Protein AF-A0A3M7Q6B8-F1 (afdb_monomer)

Structure (mmCIF, N/CA/C/O backbone):
data_AF-A0A3M7Q6B8-F1
#
_entry.id   AF-A0A3M7Q6B8-F1
#
loop_
_atom_site.group_PDB
_atom_site.id
_atom_site.type_symbol
_atom_site.label_atom_id
_atom_site.label_alt_id
_atom_site.label_comp_id
_atom_site.label_asym_id
_atom_site.label_entity_id
_atom_site.label_seq_id
_atom_site.pdbx_PDB_ins_code
_atom_site.Cartn_x
_atom_site.Cartn_y
_atom_site.Cartn_z
_atom_site.occupancy
_atom_site.B_iso_or_equiv
_atom_site.auth_seq_id
_atom_site.auth_comp_id
_atom_site.auth_asym_id
_atom_site.auth_atom_id
_atom_site.pdbx_PDB_model_num
ATOM 1 N N . MET A 1 1 ? -5.235 20.507 -3.295 1.00 41.22 1 MET A N 1
ATOM 2 C CA . MET A 1 1 ? -5.309 19.091 -2.873 1.00 41.22 1 MET A CA 1
ATOM 3 C C . MET A 1 1 ? -5.993 18.322 -3.988 1.00 41.22 1 MET A C 1
ATOM 5 O O . MET A 1 1 ? -7.194 18.457 -4.143 1.00 41.22 1 MET A O 1
ATOM 9 N N . ASN A 1 2 ? -5.209 17.663 -4.841 1.00 41.25 2 ASN A N 1
ATOM 10 C CA . ASN A 1 2 ? -5.685 16.781 -5.911 1.00 41.25 2 ASN A CA 1
ATOM 11 C C . ASN A 1 2 ? -4.460 16.059 -6.495 1.00 41.25 2 ASN A C 1
ATOM 13 O O . ASN A 1 2 ? -3.690 16.716 -7.194 1.00 41.25 2 ASN A O 1
ATOM 17 N N . PRO A 1 3 ? -4.226 14.764 -6.237 1.00 37.91 3 PRO A N 1
ATOM 18 C CA . PRO A 1 3 ? -3.242 14.016 -6.998 1.00 37.91 3 PRO A CA 1
ATOM 19 C C . PRO A 1 3 ? -3.972 13.128 -8.009 1.00 37.91 3 PRO A C 1
ATOM 21 O O . PRO A 1 3 ? -4.154 11.931 -7.816 1.00 37.91 3 PRO A O 1
ATOM 24 N N . LEU A 1 4 ? -4.390 13.748 -9.114 1.00 35.53 4 LEU A N 1
ATOM 25 C CA . LEU A 1 4 ? -4.540 13.057 -10.391 1.00 35.53 4 LEU A CA 1
ATOM 26 C C . LEU A 1 4 ? -3.128 12.777 -10.913 1.00 35.53 4 LEU A C 1
ATOM 28 O O . LEU A 1 4 ? -2.572 13.581 -11.651 1.00 35.53 4 LEU A O 1
ATOM 32 N N . VAL A 1 5 ? -2.527 11.666 -10.498 1.00 40.44 5 VAL A N 1
ATOM 33 C CA . VAL A 1 5 ? -1.315 11.141 -11.141 1.00 40.44 5 VAL A CA 1
ATOM 34 C C . VAL A 1 5 ? -1.492 9.635 -11.321 1.00 40.44 5 VAL A C 1
ATOM 36 O O . VAL A 1 5 ? -0.845 8.813 -10.687 1.00 40.44 5 VAL A O 1
ATOM 39 N N . ILE A 1 6 ? -2.436 9.271 -12.189 1.00 41.12 6 ILE A N 1
ATOM 40 C CA . ILE A 1 6 ? -2.3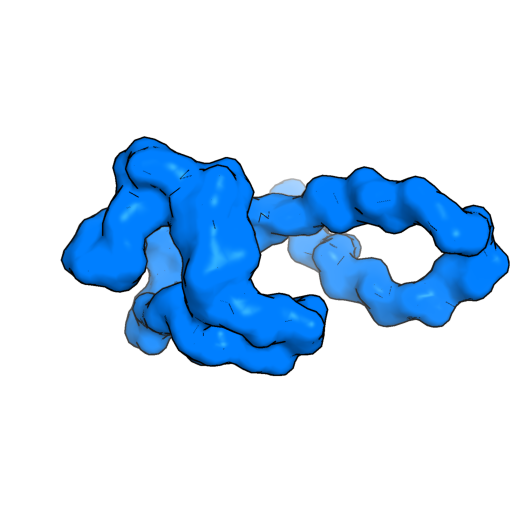91 8.004 -12.920 1.00 41.12 6 ILE A CA 1
ATOM 41 C C . ILE A 1 6 ? -1.626 8.341 -14.202 1.00 41.12 6 ILE A C 1
ATOM 43 O O . ILE A 1 6 ? -2.195 8.893 -15.142 1.00 41.12 6 ILE A O 1
ATOM 47 N N . VAL A 1 7 ? -0.310 8.111 -14.210 1.00 42.72 7 VAL A N 1
ATOM 48 C CA . VAL A 1 7 ? 0.505 8.250 -15.425 1.00 42.72 7 VAL A CA 1
ATOM 49 C C . VAL A 1 7 ? 0.197 7.057 -16.319 1.00 42.72 7 VAL A C 1
ATOM 51 O O . VAL A 1 7 ? 0.764 5.976 -16.180 1.00 42.72 7 VAL A O 1
ATOM 54 N N . LEU A 1 8 ? -0.735 7.266 -17.245 1.00 41.22 8 LEU A N 1
ATOM 55 C CA . LEU A 1 8 ? -0.877 6.439 -18.431 1.00 41.22 8 LEU A CA 1
ATOM 56 C C . LEU A 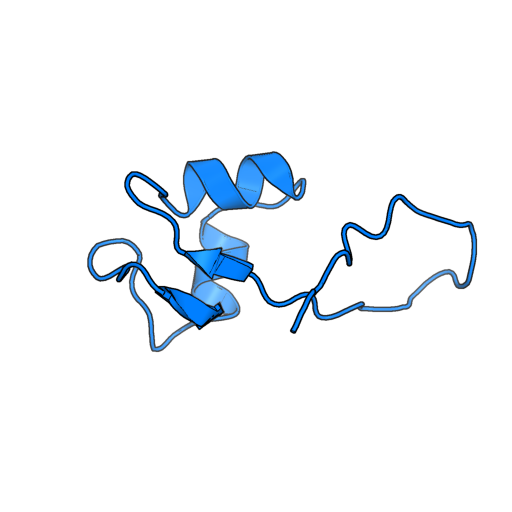1 8 ? 0.300 6.760 -19.365 1.00 41.22 8 LEU A C 1
ATOM 58 O O . LEU A 1 8 ? 0.263 7.726 -20.117 1.00 41.22 8 LEU A O 1
ATOM 62 N N . LEU A 1 9 ? 1.368 5.975 -19.217 1.00 41.06 9 LEU A N 1
ATOM 63 C CA . LEU A 1 9 ? 2.439 5.687 -20.176 1.00 41.06 9 LEU A CA 1
ATOM 64 C C . LEU A 1 9 ? 2.534 6.629 -21.404 1.00 41.06 9 LEU A C 1
ATOM 66 O O . LEU A 1 9 ? 2.048 6.311 -22.487 1.00 41.06 9 LEU A O 1
ATOM 70 N N . THR A 1 10 ? 3.240 7.755 -21.273 1.00 39.81 10 THR A N 1
ATOM 71 C CA . THR A 1 10 ? 3.850 8.442 -22.426 1.00 39.81 10 THR A CA 1
ATOM 72 C C . T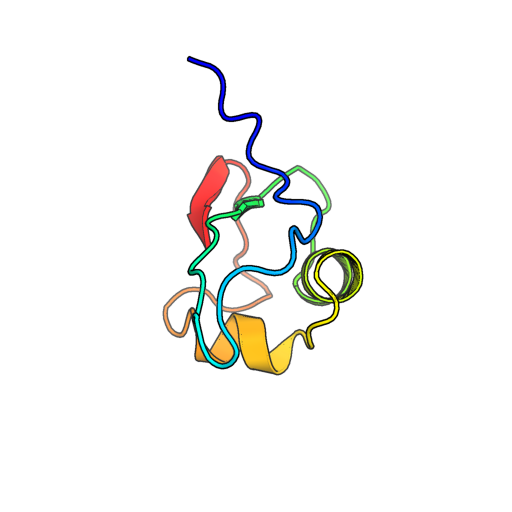HR A 1 10 ? 5.308 8.019 -22.543 1.00 39.81 10 THR A C 1
ATOM 74 O O . THR A 1 10 ? 6.015 7.926 -21.545 1.00 39.81 10 THR A O 1
ATOM 77 N N . VAL A 1 11 ? 5.735 7.756 -23.772 1.00 46.03 11 VAL A N 1
ATOM 78 C CA . VAL A 1 11 ? 6.956 7.068 -24.224 1.00 46.03 11 VAL A CA 1
ATOM 79 C C . VAL A 1 11 ? 8.275 7.812 -23.898 1.00 46.03 11 VAL A C 1
ATOM 81 O O . VAL A 1 11 ? 9.104 8.035 -24.777 1.00 46.03 11 VAL A O 1
ATOM 84 N N . VAL A 1 12 ? 8.499 8.227 -22.646 1.00 53.44 12 VAL A N 1
ATOM 85 C CA . VAL A 1 12 ? 9.688 8.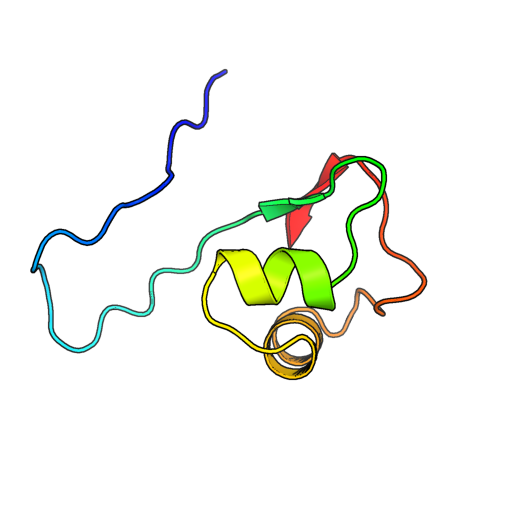987 -22.216 1.00 53.44 12 VAL A CA 1
ATOM 86 C C . VAL A 1 12 ? 10.588 8.126 -21.323 1.00 53.44 12 VAL A C 1
ATOM 88 O O . VAL A 1 12 ? 10.490 8.122 -20.098 1.00 53.44 12 VAL A O 1
ATOM 91 N N . GLY A 1 13 ? 11.530 7.431 -21.956 1.00 47.94 13 GLY A N 1
ATOM 92 C CA . GLY A 1 13 ? 12.747 6.943 -21.306 1.00 47.94 13 GLY A CA 1
ATOM 93 C C . GLY A 1 13 ? 12.729 5.467 -20.921 1.00 47.94 13 GLY A C 1
ATOM 94 O O . GLY A 1 13 ? 11.978 5.006 -20.071 1.00 47.94 13 GLY A O 1
ATOM 95 N N . LEU A 1 14 ? 13.638 4.732 -21.545 1.00 57.06 14 LEU A N 1
ATOM 96 C CA . LEU A 1 14 ? 13.746 3.275 -21.525 1.00 57.06 14 LEU A CA 1
ATOM 97 C C . LEU A 1 14 ? 14.113 2.645 -20.162 1.00 57.06 14 LEU A C 1
ATOM 99 O O . LEU A 1 14 ? 14.204 1.427 -20.099 1.00 57.06 14 LEU A O 1
ATOM 103 N N . ILE A 1 15 ? 14.307 3.419 -19.083 1.00 50.53 15 ILE A N 1
ATOM 104 C CA . ILE A 1 15 ? 14.676 2.908 -17.741 1.00 50.53 15 ILE A CA 1
ATOM 105 C C . ILE A 1 15 ? 14.192 3.788 -16.569 1.00 50.53 15 ILE A C 1
ATOM 107 O O . ILE A 1 15 ? 14.757 3.747 -15.477 1.00 50.53 15 ILE A O 1
ATOM 111 N N . ASN A 1 16 ? 13.163 4.615 -16.750 1.00 49.50 16 ASN A N 1
ATOM 112 C CA . ASN A 1 16 ? 12.701 5.478 -15.663 1.00 49.50 16 ASN A CA 1
ATOM 113 C C . ASN A 1 16 ? 11.894 4.671 -14.633 1.00 49.50 16 ASN A C 1
ATOM 115 O O . ASN A 1 16 ? 10.696 4.460 -14.807 1.00 49.50 16 ASN A O 1
ATOM 119 N N . ALA A 1 17 ? 12.542 4.242 -13.547 1.00 54.25 17 ALA A N 1
ATOM 120 C CA . ALA A 1 17 ? 11.870 3.719 -12.360 1.00 54.25 17 ALA A CA 1
ATOM 121 C C . ALA A 1 17 ? 11.048 4.847 -11.713 1.00 54.25 17 ALA A C 1
ATOM 123 O O . ALA A 1 17 ? 11.539 5.612 -10.886 1.00 54.25 17 ALA A O 1
ATOM 124 N N . GLN A 1 18 ? 9.806 5.013 -12.161 1.00 63.41 18 GLN A N 1
ATOM 125 C CA . GLN A 1 18 ? 8.879 5.983 -11.591 1.00 63.41 18 GLN A CA 1
ATOM 126 C C . GLN A 1 18 ? 8.306 5.405 -10.293 1.00 63.41 18 GLN A C 1
ATOM 128 O O . GLN A 1 18 ? 7.456 4.515 -10.324 1.00 63.41 18 GLN A O 1
ATOM 133 N N . CYS A 1 19 ? 8.770 5.902 -9.144 1.00 66.81 19 CYS A N 1
ATOM 134 C CA . CYS A 1 19 ? 8.144 5.603 -7.858 1.00 66.81 19 CYS A CA 1
ATOM 135 C C . CYS A 1 19 ? 6.792 6.316 -7.782 1.00 66.81 19 CYS A C 1
ATOM 137 O O . CYS A 1 19 ? 6.727 7.544 -7.729 1.00 66.81 19 CYS A O 1
ATOM 139 N N . THR A 1 20 ? 5.718 5.532 -7.784 1.00 77.19 20 THR A N 1
ATOM 140 C CA . THR A 1 20 ? 4.351 6.025 -7.608 1.00 77.19 20 THR A CA 1
ATOM 141 C C . THR A 1 20 ? 3.879 5.641 -6.221 1.00 77.19 20 THR A C 1
ATOM 143 O O . THR A 1 20 ? 3.953 4.472 -5.860 1.00 77.19 20 THR A O 1
ATOM 146 N N . TYR A 1 21 ? 3.377 6.619 -5.474 1.00 86.06 21 TYR A N 1
ATOM 147 C CA . TYR A 1 21 ? 2.772 6.369 -4.175 1.00 86.06 21 TYR A CA 1
ATOM 148 C C . TYR A 1 21 ? 1.291 6.039 -4.320 1.00 86.06 21 TYR A C 1
ATOM 150 O O . TYR A 1 21 ? 0.570 6.694 -5.079 1.00 86.06 21 TYR A O 1
ATOM 158 N N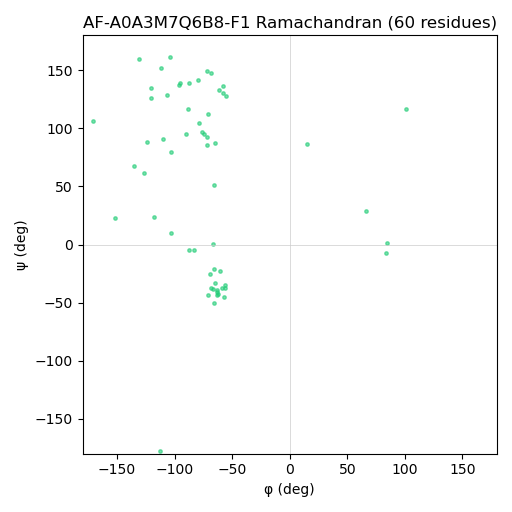 . TYR A 1 22 ? 0.829 5.059 -3.555 1.00 90.69 22 TYR A N 1
ATOM 159 C CA . TYR A 1 22 ? -0.571 4.673 -3.489 1.00 90.69 22 TYR A CA 1
ATOM 160 C C . TYR A 1 22 ? -1.110 4.814 -2.069 1.00 90.69 22 TYR A C 1
ATOM 162 O O . TYR A 1 22 ? -0.574 4.239 -1.125 1.00 90.69 22 TYR A O 1
ATOM 170 N N . THR A 1 23 ? -2.208 5.554 -1.913 1.00 94.69 23 THR A N 1
ATOM 171 C CA . THR A 1 23 ? -2.925 5.653 -0.639 1.00 94.69 23 THR A CA 1
ATOM 172 C C . THR A 1 23 ? -3.967 4.549 -0.536 1.00 94.69 23 THR A C 1
ATOM 174 O O . THR A 1 23 ? -4.936 4.532 -1.297 1.00 94.69 23 THR A O 1
ATOM 177 N N . ILE A 1 24 ? -3.793 3.672 0.447 1.00 94.62 24 ILE A N 1
ATOM 178 C CA . ILE A 1 24 ? -4.659 2.521 0.707 1.00 94.62 24 ILE A CA 1
ATOM 179 C C . ILE A 1 24 ? -6.107 2.971 0.937 1.00 94.62 24 ILE A C 1
ATOM 181 O O . ILE A 1 24 ? -6.382 3.853 1.756 1.00 94.62 24 ILE A O 1
ATOM 185 N N . GLN A 1 25 ? -7.032 2.330 0.229 1.00 95.81 25 GLN A N 1
ATOM 186 C CA . GLN A 1 25 ? -8.474 2.536 0.313 1.00 95.81 25 GLN A CA 1
ATOM 187 C C . GLN A 1 25 ? -9.156 1.391 1.083 1.00 95.81 25 GLN A C 1
ATOM 189 O O . GLN A 1 25 ? -8.580 0.309 1.241 1.00 95.81 25 GLN A O 1
ATOM 194 N N . PRO A 1 26 ? -10.392 1.591 1.580 1.00 96.12 26 PRO A N 1
ATOM 195 C CA . PRO A 1 26 ? -11.149 0.524 2.228 1.00 96.12 26 PRO A CA 1
ATOM 196 C C . PRO A 1 26 ? -11.302 -0.705 1.322 1.00 96.12 26 PRO A C 1
ATOM 198 O O . PRO A 1 26 ? -11.757 -0.597 0.186 1.00 96.12 26 PRO A O 1
ATOM 201 N N . GLY A 1 27 ? -10.942 -1.879 1.847 1.00 94.38 27 GLY A N 1
ATOM 202 C CA . GLY A 1 27 ? -11.040 -3.155 1.131 1.00 94.38 27 GLY A CA 1
ATOM 203 C C . GLY A 1 27 ? -9.854 -3.487 0.221 1.00 94.38 27 GLY A C 1
ATOM 204 O O . GLY A 1 27 ? -9.869 -4.539 -0.417 1.00 94.38 27 GLY A O 1
ATOM 205 N N . ASP A 1 28 ? -8.825 -2.639 0.164 1.00 96.12 28 ASP A N 1
ATOM 206 C CA . ASP A 1 28 ? -7.621 -2.953 -0.598 1.00 96.12 28 ASP A CA 1
ATOM 207 C C . ASP A 1 28 ? -6.816 -4.107 0.016 1.00 96.12 28 ASP A C 1
ATOM 209 O O . ASP A 1 28 ? -6.708 -4.275 1.232 1.00 96.12 28 ASP A O 1
ATOM 213 N N . THR A 1 29 ? -6.168 -4.859 -0.869 1.00 96.44 29 THR A N 1
ATOM 214 C CA . THR A 1 29 ? -5.128 -5.839 -0.548 1.00 96.44 29 THR A CA 1
ATOM 215 C C . THR A 1 29 ? -3.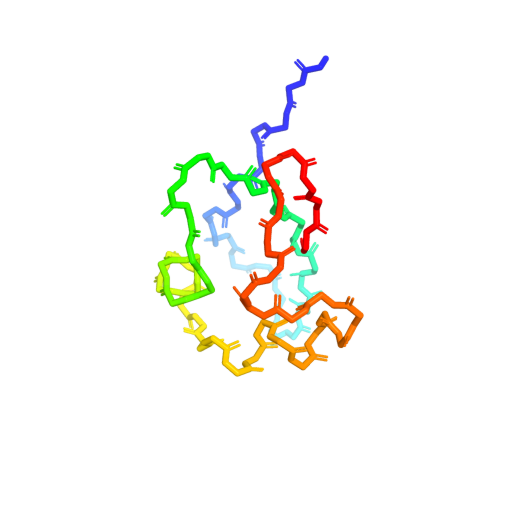930 -5.601 -1.457 1.00 96.44 29 THR A C 1
ATOM 217 O O . THR A 1 29 ? -4.075 -5.031 -2.543 1.00 96.44 29 THR A O 1
ATOM 220 N N . TYR A 1 30 ? -2.745 -6.081 -1.075 1.00 94.31 30 TYR A N 1
ATOM 221 C CA . TYR A 1 30 ? -1.588 -6.035 -1.972 1.00 94.31 30 TYR A CA 1
ATOM 222 C C . TYR A 1 30 ? -1.853 -6.732 -3.304 1.00 94.31 30 TYR A C 1
ATOM 224 O O . TYR A 1 30 ? -1.462 -6.195 -4.332 1.00 94.31 30 TYR A O 1
ATOM 232 N N . ASP A 1 31 ? -2.583 -7.847 -3.335 1.00 96.62 31 ASP A N 1
ATOM 233 C CA . ASP A 1 31 ? -2.950 -8.497 -4.596 1.00 96.62 31 ASP A CA 1
ATOM 234 C C . ASP A 1 31 ? -3.843 -7.630 -5.485 1.00 96.62 31 ASP A C 1
ATOM 236 O O . ASP A 1 31 ? -3.702 -7.651 -6.708 1.00 96.62 31 ASP A O 1
ATOM 240 N N . ALA A 1 32 ? -4.798 -6.901 -4.903 1.00 96.25 32 ALA A N 1
ATOM 241 C CA . ALA A 1 32 ? -5.687 -6.027 -5.662 1.00 96.25 32 ALA A CA 1
ATOM 242 C C . ALA A 1 32 ? -4.938 -4.797 -6.194 1.00 96.25 32 ALA A C 1
ATOM 244 O O . ALA A 1 32 ? -5.087 -4.453 -7.366 1.00 96.25 32 ALA A O 1
ATOM 245 N N . ILE A 1 33 ? -4.097 -4.174 -5.363 1.00 92.50 33 ILE A N 1
ATOM 246 C CA . ILE A 1 33 ? -3.286 -3.014 -5.750 1.00 92.50 33 ILE A CA 1
ATOM 247 C C . ILE A 1 33 ? -2.259 -3.429 -6.807 1.00 92.50 33 ILE A C 1
ATOM 249 O O . ILE A 1 33 ? -2.198 -2.826 -7.874 1.00 92.50 33 ILE A O 1
ATOM 253 N N . ALA A 1 34 ? -1.506 -4.503 -6.570 1.00 89.94 34 ALA A N 1
ATOM 254 C CA . ALA A 1 34 ? -0.487 -4.987 -7.492 1.00 89.94 34 ALA A CA 1
ATOM 255 C C . ALA A 1 34 ? -1.066 -5.281 -8.882 1.00 89.94 34 ALA A C 1
ATOM 257 O O . ALA A 1 34 ? -0.518 -4.822 -9.882 1.00 89.94 34 ALA A O 1
ATOM 258 N N . ARG A 1 35 ? -2.227 -5.950 -8.955 1.00 92.25 35 ARG A N 1
ATOM 259 C CA . ARG A 1 35 ? -2.920 -6.211 -10.228 1.00 92.25 35 ARG A CA 1
ATOM 260 C C . ARG A 1 35 ? -3.279 -4.936 -10.990 1.00 92.25 35 ARG A C 1
ATOM 262 O O . ARG A 1 35 ? -3.162 -4.927 -12.211 1.00 92.25 35 ARG A O 1
ATOM 269 N N . ARG A 1 36 ? -3.676 -3.862 -10.298 1.00 89.44 36 ARG A N 1
ATOM 270 C CA . ARG A 1 36 ? -3.987 -2.565 -10.934 1.00 89.44 36 ARG A CA 1
ATOM 271 C C . ARG A 1 36 ? -2.762 -1.929 -11.589 1.00 89.44 36 ARG A C 1
ATOM 273 O O . ARG A 1 36 ? -2.908 -1.276 -12.615 1.00 89.44 36 ARG A O 1
ATOM 280 N N . TYR A 1 37 ? -1.580 -2.140 -11.015 1.00 85.38 37 TYR A N 1
ATOM 281 C CA . TYR A 1 37 ? -0.321 -1.555 -11.484 1.00 85.38 37 TYR A CA 1
ATOM 282 C C . TYR A 1 37 ? 0.565 -2.538 -12.265 1.00 85.38 37 TYR A C 1
ATOM 284 O O . TYR A 1 37 ? 1.716 -2.225 -12.553 1.00 85.38 37 TYR A O 1
ATOM 292 N N . GLY A 1 38 ? 0.055 -3.725 -12.617 1.00 86.44 38 GLY A N 1
ATOM 293 C CA . GLY A 1 38 ? 0.825 -4.729 -13.359 1.00 86.44 38 GLY A CA 1
ATOM 294 C C . GLY A 1 38 ? 2.011 -5.311 -12.577 1.00 86.44 38 GLY A C 1
ATOM 295 O O . GLY A 1 38 ? 3.006 -5.709 -13.174 1.00 86.44 38 GLY A O 1
ATOM 296 N N . ALA A 1 39 ? 1.915 -5.349 -11.248 1.00 88.00 39 ALA A N 1
ATOM 297 C CA . ALA A 1 39 ? 2.932 -5.862 -10.336 1.00 88.00 39 ALA A CA 1
ATOM 298 C C . ALA A 1 39 ? 2.461 -7.141 -9.617 1.00 88.00 39 ALA A C 1
ATOM 300 O O . ALA A 1 39 ? 1.349 -7.632 -9.824 1.00 88.00 39 ALA A O 1
ATOM 301 N N . THR A 1 40 ? 3.299 -7.669 -8.721 1.00 92.88 40 THR A N 1
ATOM 302 C CA . THR A 1 40 ? 2.936 -8.763 -7.806 1.00 92.88 40 THR A CA 1
ATOM 303 C C . THR A 1 40 ? 2.891 -8.268 -6.363 1.00 92.88 40 THR A C 1
ATOM 305 O O . THR A 1 40 ? 3.618 -7.348 -5.991 1.00 92.88 40 THR A O 1
ATOM 308 N N . ALA A 1 41 ? 2.072 -8.901 -5.518 1.00 92.75 41 ALA A N 1
ATOM 309 C CA . ALA A 1 41 ? 2.009 -8.568 -4.094 1.00 92.75 41 ALA A CA 1
ATOM 310 C C . ALA A 1 41 ? 3.385 -8.675 -3.407 1.00 92.75 41 ALA A C 1
ATOM 312 O O . ALA A 1 41 ? 3.715 -7.858 -2.551 1.00 92.75 41 ALA A O 1
ATOM 313 N N . SER A 1 42 ? 4.219 -9.633 -3.835 1.00 92.56 42 SER A N 1
ATOM 314 C CA . SER A 1 42 ? 5.591 -9.783 -3.338 1.00 92.56 42 SER A CA 1
ATOM 315 C C . SER A 1 42 ? 6.465 -8.567 -3.659 1.00 92.56 42 SER A C 1
ATOM 317 O O . SER A 1 42 ? 7.208 -8.123 -2.790 1.00 92.56 42 SER A O 1
ATOM 319 N N . VAL A 1 43 ? 6.350 -7.986 -4.860 1.00 89.75 43 VAL A N 1
ATOM 320 C CA . VAL A 1 43 ? 7.082 -6.759 -5.224 1.00 89.75 43 VAL A CA 1
ATOM 321 C C . VAL A 1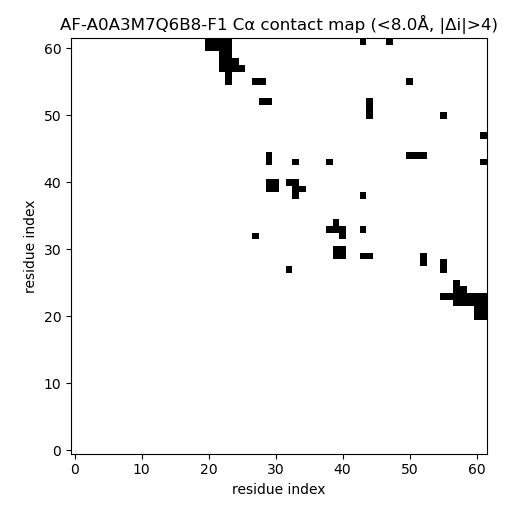 43 ? 6.654 -5.589 -4.339 1.00 89.75 43 VAL A C 1
ATOM 323 O O . VAL A 1 43 ? 7.510 -4.873 -3.826 1.00 89.75 43 VAL A O 1
ATOM 326 N N . LEU A 1 44 ? 5.350 -5.429 -4.090 1.00 89.88 44 LEU A N 1
ATOM 327 C CA . LEU A 1 44 ? 4.842 -4.384 -3.192 1.00 89.88 44 LEU A CA 1
ATOM 328 C C . LEU A 1 44 ? 5.359 -4.569 -1.760 1.00 89.88 44 LEU A C 1
ATOM 330 O O . LEU A 1 44 ? 5.777 -3.598 -1.135 1.00 89.88 44 LEU A O 1
ATOM 334 N N . GLN A 1 45 ? 5.375 -5.806 -1.258 1.00 92.62 45 GLN A N 1
ATOM 335 C CA . GLN A 1 45 ? 5.859 -6.122 0.086 1.00 92.62 45 GLN A CA 1
ATOM 336 C C . GLN A 1 45 ? 7.373 -5.921 0.228 1.00 92.62 45 GLN A C 1
ATOM 338 O O . GLN A 1 45 ? 7.833 -5.437 1.258 1.00 92.62 45 GLN A O 1
ATOM 343 N N . GLN A 1 46 ? 8.151 -6.251 -0.804 1.00 91.06 46 GLN A N 1
ATOM 344 C CA . GLN A 1 46 ? 9.593 -5.987 -0.832 1.00 91.06 46 GLN A CA 1
ATOM 345 C C . GLN A 1 46 ? 9.896 -4.485 -0.871 1.00 91.06 46 GLN A C 1
ATOM 347 O O . GLN A 1 46 ? 10.829 -4.038 -0.209 1.00 91.06 46 GLN A O 1
ATOM 352 N N . ALA A 1 47 ? 9.095 -3.705 -1.603 1.00 87.25 47 ALA A N 1
ATOM 353 C CA . ALA A 1 47 ? 9.204 -2.247 -1.626 1.00 87.25 47 ALA A CA 1
ATOM 354 C C . ALA A 1 47 ? 8.788 -1.600 -0.290 1.00 87.25 47 ALA A C 1
ATOM 356 O O . ALA A 1 47 ? 9.272 -0.523 0.049 1.00 87.25 47 ALA A O 1
ATOM 357 N N . ASN A 1 48 ? 7.932 -2.273 0.487 1.00 90.31 48 ASN A N 1
ATOM 358 C CA . ASN A 1 48 ? 7.344 -1.770 1.727 1.00 90.31 48 ASN A CA 1
ATOM 359 C C . ASN A 1 48 ? 7.566 -2.731 2.917 1.00 90.31 48 ASN A C 1
ATOM 361 O O . ASN A 1 48 ? 6.604 -3.214 3.517 1.00 90.31 48 ASN A O 1
ATOM 365 N N . PRO A 1 49 ? 8.822 -3.013 3.314 1.00 91.81 49 PRO A N 1
ATOM 366 C CA . PRO A 1 49 ? 9.133 -4.070 4.283 1.00 91.81 49 PRO A CA 1
ATOM 367 C C . PRO A 1 49 ? 8.589 -3.807 5.698 1.00 91.81 49 PRO A C 1
ATOM 369 O O . PRO A 1 49 ? 8.419 -4.741 6.478 1.00 91.81 49 PRO A O 1
ATOM 372 N N . SER A 1 50 ? 8.295 -2.551 6.043 1.00 93.81 50 SER A N 1
ATOM 373 C CA . SER A 1 50 ? 7.684 -2.164 7.322 1.00 93.81 50 SER A CA 1
ATOM 374 C C . SER A 1 50 ? 6.158 -2.312 7.347 1.00 93.81 50 SER A C 1
ATOM 376 O O . SER A 1 50 ? 5.538 -2.096 8.391 1.00 93.81 50 SER A O 1
ATOM 378 N N . ILE A 1 51 ? 5.541 -2.668 6.216 1.00 93.06 51 ILE A N 1
ATOM 379 C CA . ILE A 1 51 ? 4.092 -2.709 6.027 1.00 93.06 51 ILE A CA 1
ATOM 380 C C . ILE A 1 51 ? 3.713 -4.121 5.563 1.00 93.06 51 ILE A C 1
ATOM 382 O O . ILE A 1 51 ? 3.671 -4.411 4.370 1.00 93.06 51 ILE A O 1
ATOM 386 N N . PRO A 1 52 ? 3.454 -5.056 6.486 1.00 94.25 52 PRO A N 1
ATOM 387 C CA . PRO A 1 52 ? 3.037 -6.393 6.096 1.00 94.25 52 PRO A CA 1
ATOM 388 C C . PRO A 1 52 ? 1.601 -6.374 5.547 1.00 94.25 52 PRO A C 1
ATOM 390 O O . PRO A 1 52 ? 0.759 -5.580 5.970 1.00 94.25 52 PRO A O 1
ATOM 393 N N . ALA A 1 53 ? 1.303 -7.287 4.619 1.00 90.94 53 ALA A N 1
ATOM 394 C CA . ALA A 1 53 ? 0.039 -7.315 3.875 1.00 90.94 53 ALA A CA 1
ATOM 395 C C . ALA A 1 53 ? -1.221 -7.476 4.753 1.00 90.94 53 ALA A C 1
ATOM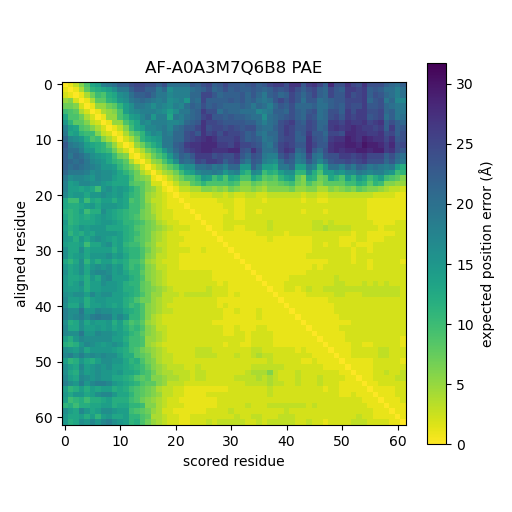 397 O O . ALA A 1 53 ? -2.314 -7.102 4.341 1.00 90.94 53 ALA A O 1
ATOM 398 N N . ASN A 1 54 ? -1.084 -8.021 5.964 1.00 94.19 54 ASN A N 1
ATOM 399 C CA . ASN A 1 54 ? -2.172 -8.167 6.935 1.00 94.19 54 ASN A CA 1
ATOM 400 C C . ASN A 1 54 ? -2.362 -6.939 7.847 1.00 94.19 54 ASN A C 1
ATOM 402 O O . ASN A 1 54 ? -3.292 -6.931 8.649 1.00 94.19 54 ASN A O 1
ATOM 406 N N . LEU A 1 55 ? -1.500 -5.922 7.749 1.00 95.31 55 LEU A N 1
ATOM 407 C CA . LEU A 1 55 ? -1.562 -4.691 8.546 1.00 95.31 55 LEU A CA 1
ATOM 408 C C . LEU A 1 55 ? -1.771 -3.439 7.683 1.00 95.31 55 LEU A C 1
ATOM 410 O O . LEU A 1 55 ? -1.412 -2.338 8.101 1.00 95.31 55 LEU A O 1
ATOM 414 N N . LEU A 1 56 ? -2.345 -3.586 6.486 1.00 93.19 56 LEU A N 1
ATOM 415 C CA . LEU A 1 56 ? -2.711 -2.443 5.651 1.00 93.19 56 LEU A CA 1
ATOM 416 C C . LEU A 1 56 ? -3.743 -1.568 6.365 1.00 93.19 56 LEU A C 1
ATOM 418 O O . LEU A 1 56 ? -4.737 -2.064 6.898 1.00 93.19 56 LEU A O 1
ATOM 422 N N . LYS A 1 57 ? -3.509 -0.253 6.361 1.00 96.06 57 LYS A N 1
ATOM 423 C CA . LYS A 1 57 ? -4.399 0.736 6.978 1.00 96.06 57 LYS A CA 1
ATOM 424 C C . LYS A 1 57 ? -4.892 1.720 5.933 1.00 96.06 57 LYS A C 1
ATOM 426 O O . LYS A 1 57 ? -4.108 2.241 5.150 1.00 96.06 57 LYS A O 1
ATOM 431 N N . VAL A 1 58 ? -6.186 2.014 5.952 1.00 94.56 58 VAL A N 1
ATOM 432 C CA . VAL A 1 58 ? -6.778 3.036 5.081 1.00 94.56 58 VAL A CA 1
ATOM 433 C C . VAL A 1 58 ? -6.107 4.389 5.326 1.00 94.56 58 VAL A C 1
ATOM 435 O O . VAL A 1 58 ? -5.864 4.767 6.471 1.00 94.56 58 VAL A O 1
ATOM 438 N N . GLY A 1 59 ? -5.797 5.109 4.248 1.00 92.38 59 GLY A N 1
ATOM 439 C CA . GLY A 1 59 ? -5.103 6.398 4.294 1.00 92.38 59 GLY A CA 1
ATOM 440 C C . GLY A 1 59 ? -3.577 6.301 4.390 1.00 92.38 59 GLY A C 1
ATOM 441 O O . GLY A 1 59 ? -2.899 7.318 4.269 1.00 92.38 59 GLY A O 1
ATOM 442 N N . GLN A 1 60 ? -3.016 5.104 4.576 1.00 92.88 60 GLN A N 1
ATOM 443 C CA . GLN A 1 60 ? -1.571 4.891 4.585 1.00 92.88 60 GLN A CA 1
ATOM 444 C C . GLN A 1 60 ? -1.022 4.834 3.154 1.00 92.88 60 GLN A C 1
ATOM 446 O O . GLN A 1 60 ? -1.663 4.278 2.263 1.00 92.88 60 GLN A O 1
ATOM 451 N N . SER A 1 61 ? 0.166 5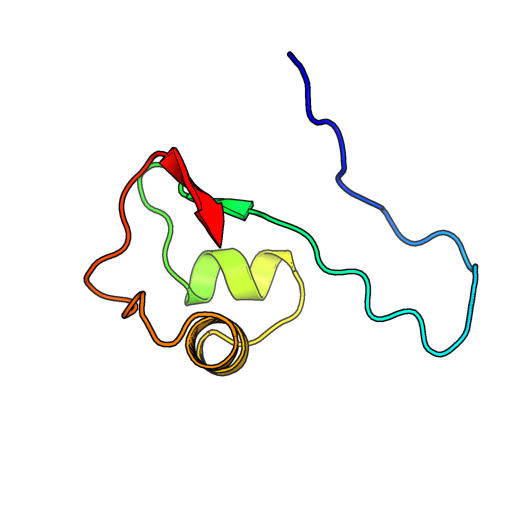.407 2.942 1.00 91.38 61 SER A N 1
ATOM 452 C CA . SER A 1 61 ? 0.841 5.410 1.642 1.00 91.38 61 SER A CA 1
ATOM 453 C C . SER A 1 61 ? 1.847 4.268 1.527 1.00 91.38 61 SER A C 1
ATOM 455 O O . SER A 1 61 ? 2.583 4.012 2.483 1.00 91.38 61 SER A O 1
ATOM 457 N N . ILE A 1 62 ? 1.884 3.637 0.354 1.00 86.94 62 ILE A N 1
ATOM 458 C CA . ILE A 1 62 ? 2.868 2.626 -0.075 1.00 86.94 62 ILE A CA 1
ATOM 459 C C . ILE A 1 62 ? 3.452 2.957 -1.443 1.00 86.94 62 ILE A C 1
ATOM 461 O O . ILE A 1 62 ? 2.896 3.883 -2.080 1.00 86.94 62 ILE A O 1
#

pLDDT: mean 78.13, std 21.51, range [35.53, 96.62]

Nearest PDB structures (foldseek):
  5k2l-assembly1_A  TM=9.788E-01  e=4.860E-04  Volvox carteri f. nagariensis
  5bum-assembly1_B  TM=9.163E-01  e=1.306E-03  Equisetum arvense
  5yz6-assembly1_A  TM=8.576E-01  e=6.447E-04  Volvox carteri f. nagariensis
  4pxv-assembly2_B  TM=8.896E-01  e=1.733E-03  Pteris ryukyuensis
  5jce-assembly1_A  TM=8.691E-01  e=1.343E-02  Oryza sativa Japonica Group

Radius of gyration: 12.6 Å; Cα contacts (8 Å, |Δi|>4): 43; chains: 1; bounding box: 26×29×33 Å

Foldseek 3Di:
DDPPPPPPDDPPDDDDPDDDKDFDAPPDFLCNVQVVVVHHSVVVCVVPVVADRVRDDGRDID

Organism: Brachionus plicatilis (NCBI:txid10195)

Secondary structure (DSSP, 8-state):
-------------TT-------B--TT--HHHHHHHTT--HHHHHHH-TTS-GGG--TT-B-

Solvent-accessible surface area (backbone atoms only — not comparable to full-atom values): 4259 Å² total; per-residue (Å²): 144,79,87,88,73,81,82,78,83,70,98,74,65,100,78,70,84,76,88,72,79,46,67,38,51,89,90,67,41,48,61,59,53,18,57,75,71,77,51,46,38,66,58,56,38,67,76,32,75,92,52,53,78,90,67,75,49,69,74,43,74,83

InterPro domains:
  IPR018392 LysM domain [PF01476] (22-62)
  IPR018392 LysM domain [PS51782] (20-62)
  IPR018392 LysM domain [SM00257] (21-62)
  IPR018392 LysM domain [cd00118] (20-62)
  IPR036779 LysM domain superfamily [G3DSA:3.10.350.10] (19-62)
  IPR036779 LysM domain superfamily [SSF54106] (20-62)

Sequence (62 aa):
MNPLVIVLLTVVGLINAQCTYYTIQPGDTYDAIARRYGATASVLQQANPSIPANLLKVGQSI

Mean predicted aligned error: 8.8 Å